Protein AF-A0A485MYZ4-F1 (afdb_monomer_lite)

Secondary structure (DSSP, 8-state):
-EEEEE-TTSPPPPHHHHHHHHHHHHT--GGGEEEEEEEEPTTSSEEEEEEEE-S---

Structure (mmCIF, N/CA/C/O backbone):
data_AF-A0A485MYZ4-F1
#
_entry.id   AF-A0A485MYZ4-F1
#
loop_
_atom_site.group_PDB
_atom_site.id
_atom_site.type_symbol
_atom_site.label_atom_id
_atom_site.label_alt_id
_atom_site.label_comp_id
_atom_site.label_asy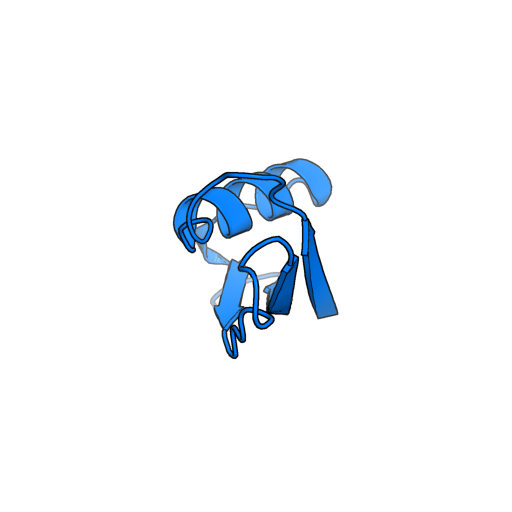m_id
_atom_site.label_entity_id
_atom_site.label_seq_id
_atom_site.pdbx_PDB_ins_code
_atom_site.Cartn_x
_atom_site.Cartn_y
_atom_site.Cartn_z
_atom_site.occupancy
_atom_site.B_iso_or_equiv
_atom_site.auth_seq_id
_atom_site.auth_comp_id
_atom_site.auth_asym_id
_atom_site.auth_atom_id
_atom_site.pdbx_PDB_model_num
ATOM 1 N N . MET A 1 1 ? -12.293 -1.345 -5.646 1.00 91.69 1 MET A N 1
ATOM 2 C CA . MET A 1 1 ? -11.911 -0.043 -6.240 1.00 91.69 1 MET A CA 1
ATOM 3 C C . MET A 1 1 ? -10.631 -0.195 -7.051 1.00 91.69 1 MET A C 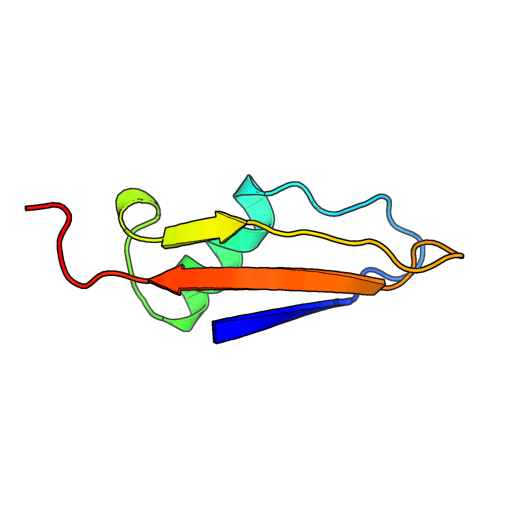1
ATOM 5 O O . MET A 1 1 ? -9.825 -1.063 -6.730 1.00 91.69 1 MET A O 1
ATOM 9 N N . VAL A 1 2 ? -10.466 0.605 -8.104 1.00 92.38 2 VAL A N 1
ATOM 10 C CA . VAL A 1 2 ? -9.235 0.647 -8.913 1.00 92.38 2 VAL A CA 1
ATOM 11 C C . VAL A 1 2 ? -8.275 1.661 -8.292 1.00 92.38 2 VAL A C 1
ATOM 13 O O . VAL A 1 2 ? -8.712 2.726 -7.863 1.00 92.38 2 VAL A O 1
ATOM 16 N N . LEU A 1 3 ? -6.990 1.320 -8.230 1.00 93.06 3 LEU A N 1
ATOM 17 C CA . LEU A 1 3 ? -5.921 2.167 -7.710 1.00 93.06 3 LEU A CA 1
ATOM 18 C C . LEU A 1 3 ? -4.944 2.544 -8.810 1.00 93.06 3 LEU A C 1
ATOM 20 O O . LEU A 1 3 ? -4.412 1.676 -9.501 1.00 93.06 3 LEU A O 1
ATOM 24 N N . ASP A 1 4 ? -4.658 3.838 -8.876 1.00 91.69 4 ASP A N 1
ATOM 25 C CA . ASP A 1 4 ? -3.588 4.420 -9.671 1.00 91.69 4 ASP A CA 1
ATOM 26 C C . ASP A 1 4 ? -2.597 5.108 -8.727 1.00 91.69 4 ASP A C 1
ATOM 28 O O . ASP A 1 4 ? -2.881 6.168 -8.174 1.00 91.69 4 ASP A O 1
ATOM 32 N N . ALA A 1 5 ? -1.425 4.499 -8.537 1.00 90.12 5 ALA A N 1
ATOM 33 C CA . ALA A 1 5 ? -0.332 5.071 -7.762 1.00 90.12 5 ALA A CA 1
ATOM 34 C C . ALA A 1 5 ? 0.678 5.736 -8.707 1.00 90.12 5 ALA A C 1
ATOM 36 O O . ALA A 1 5 ? 1.315 5.067 -9.528 1.00 90.12 5 ALA A O 1
ATOM 37 N N . LEU A 1 6 ? 0.821 7.056 -8.588 1.00 90.25 6 LEU A N 1
ATOM 38 C CA . LEU A 1 6 ? 1.791 7.854 -9.335 1.00 90.25 6 LEU A CA 1
ATOM 39 C C . LEU A 1 6 ? 3.030 8.082 -8.470 1.00 90.25 6 LEU A C 1
ATOM 41 O O . LEU A 1 6 ? 2.950 8.723 -7.424 1.00 90.25 6 LEU A O 1
ATOM 45 N N . HIS A 1 7 ? 4.180 7.576 -8.909 1.00 85.06 7 HIS A N 1
ATOM 46 C CA . HIS A 1 7 ? 5.443 7.725 -8.186 1.00 85.06 7 HIS A CA 1
ATOM 47 C C . HIS A 1 7 ? 6.573 8.100 -9.153 1.00 85.06 7 HIS A C 1
ATOM 49 O O . HIS A 1 7 ? 7.293 7.281 -9.711 1.00 85.06 7 HIS A O 1
ATOM 55 N N . LEU A 1 8 ? 6.725 9.406 -9.384 1.00 79.75 8 LEU A N 1
ATOM 56 C CA . LEU A 1 8 ? 7.735 9.940 -10.299 1.00 79.75 8 LEU A CA 1
ATOM 57 C C . LEU A 1 8 ? 9.148 9.724 -9.740 1.00 79.75 8 LEU A C 1
ATOM 59 O O . LEU A 1 8 ? 9.469 10.214 -8.656 1.00 79.75 8 LEU A O 1
ATOM 63 N N . ARG A 1 9 ? 10.002 9.036 -10.512 1.00 76.94 9 ARG A N 1
ATOM 64 C CA . ARG A 1 9 ? 11.422 8.769 -10.196 1.00 76.94 9 ARG A CA 1
ATOM 65 C C . ARG A 1 9 ? 11.661 8.026 -8.875 1.00 76.94 9 ARG A C 1
ATOM 67 O O . ARG A 1 9 ? 12.770 8.065 -8.345 1.00 76.94 9 ARG A O 1
ATOM 74 N N . LYS A 1 10 ? 10.641 7.366 -8.333 1.00 79.69 10 LYS A N 1
ATOM 75 C CA . LYS A 1 10 ? 10.765 6.507 -7.155 1.00 79.69 10 LYS A CA 1
ATOM 76 C C . LYS A 1 10 ? 10.609 5.051 -7.572 1.00 79.69 10 LYS A C 1
ATOM 78 O O . LYS A 1 10 ? 10.060 4.745 -8.625 1.00 79.69 10 LYS A O 1
ATOM 83 N N . ALA A 1 11 ? 11.145 4.159 -6.748 1.00 82.38 11 ALA A N 1
ATOM 84 C CA . ALA A 1 11 ? 10.868 2.739 -6.886 1.00 82.38 11 ALA A CA 1
ATOM 85 C C . ALA A 1 11 ? 9.384 2.458 -6.596 1.00 82.38 11 ALA A C 1
ATOM 87 O O . ALA A 1 11 ? 8.687 3.285 -6.003 1.00 82.38 11 ALA A O 1
ATOM 88 N N . THR A 1 12 ? 8.923 1.270 -6.990 1.00 83.88 12 THR A N 1
ATOM 89 C CA . THR A 1 12 ? 7.556 0.811 -6.731 1.00 83.88 12 THR A CA 1
ATOM 90 C C . THR A 1 12 ? 7.187 0.984 -5.257 1.00 83.88 12 THR A C 1
ATOM 92 O O . THR A 1 12 ? 7.888 0.486 -4.376 1.00 83.88 12 THR A O 1
ATOM 95 N N . VAL A 1 13 ? 6.070 1.671 -5.007 1.00 87.88 13 VAL A N 1
ATOM 96 C CA . VAL A 1 13 ? 5.560 1.941 -3.656 1.00 87.88 13 VAL A CA 1
ATOM 97 C C . VAL A 1 13 ? 5.195 0.619 -2.964 1.00 87.88 13 VAL A C 1
ATOM 99 O O . VAL A 1 13 ? 4.518 -0.221 -3.571 1.00 87.88 13 VAL A O 1
ATOM 102 N N . PRO A 1 14 ? 5.630 0.395 -1.712 1.00 91.00 14 PRO A N 1
ATOM 103 C CA . PRO A 1 14 ? 5.277 -0.804 -0.967 1.00 91.00 14 PRO A CA 1
ATOM 104 C C . PRO A 1 14 ? 3.782 -0.829 -0.631 1.00 91.00 14 PRO A C 1
ATOM 106 O O . PRO A 1 14 ? 3.127 0.199 -0.466 1.00 91.00 14 PRO A O 1
ATOM 109 N N . LYS A 1 15 ? 3.227 -2.037 -0.487 1.00 91.06 15 LYS A N 1
ATOM 110 C CA . LYS A 1 15 ? 1.793 -2.228 -0.214 1.00 91.06 15 LYS A CA 1
ATOM 111 C C . LYS A 1 15 ? 1.328 -1.537 1.072 1.00 91.06 15 LYS A C 1
ATOM 113 O O . LYS A 1 15 ? 0.207 -1.044 1.101 1.00 91.06 15 LYS A O 1
ATOM 118 N N . THR A 1 16 ? 2.183 -1.488 2.092 1.00 92.88 16 THR A N 1
ATOM 119 C CA . THR A 1 16 ? 1.892 -0.871 3.394 1.00 92.88 16 THR A CA 1
ATOM 120 C C . THR A 1 16 ? 1.623 0.625 3.268 1.00 92.88 16 THR A C 1
ATOM 122 O O . THR A 1 16 ? 0.603 1.094 3.754 1.00 92.88 16 THR A O 1
ATOM 125 N N . GLU A 1 17 ? 2.459 1.357 2.526 1.00 91.94 17 GLU A N 1
ATOM 126 C CA . GLU A 1 17 ? 2.257 2.792 2.275 1.00 91.94 17 GLU A CA 1
ATOM 127 C C . GLU A 1 17 ? 0.949 3.051 1.513 1.00 91.94 17 GLU A C 1
ATOM 129 O O . GLU A 1 17 ? 0.207 3.979 1.829 1.00 91.94 17 GLU A O 1
ATOM 134 N N . ILE A 1 18 ? 0.615 2.193 0.543 1.00 92.50 18 ILE A N 1
ATOM 135 C CA . ILE A 1 18 ? -0.648 2.293 -0.201 1.00 92.50 18 ILE A CA 1
ATOM 136 C C . ILE A 1 18 ? -1.845 2.070 0.734 1.00 92.50 18 ILE A C 1
ATOM 138 O O . ILE A 1 18 ? -2.827 2.807 0.660 1.00 92.50 18 ILE A O 1
ATOM 142 N N . GLN A 1 19 ? -1.775 1.079 1.627 1.00 94.06 19 GLN A N 1
ATOM 143 C CA . GLN A 1 19 ? -2.827 0.828 2.615 1.00 94.06 19 GLN A CA 1
ATOM 144 C C . GLN A 1 19 ? -2.979 2.004 3.587 1.00 94.06 19 GLN A C 1
ATOM 146 O O . GLN A 1 19 ? -4.106 2.388 3.888 1.00 94.06 19 GLN A O 1
ATOM 151 N N . GLU A 1 20 ? -1.879 2.612 4.032 1.00 94.75 20 GLU A N 1
ATOM 152 C CA . GLU A 1 20 ? -1.893 3.790 4.909 1.00 94.75 20 GLU A CA 1
ATOM 153 C C . GLU A 1 20 ? -2.534 5.011 4.254 1.00 94.75 20 GLU A C 1
ATOM 155 O O . GLU A 1 20 ? -3.352 5.682 4.883 1.00 94.75 20 GLU A O 1
ATOM 160 N N . GLU A 1 21 ? -2.225 5.294 2.991 1.00 93.00 21 GLU A N 1
ATOM 161 C CA . GLU A 1 21 ? -2.855 6.406 2.272 1.00 93.00 21 GLU A CA 1
ATOM 162 C C . GLU A 1 21 ? -4.359 6.180 2.069 1.00 93.00 21 GLU A C 1
ATOM 164 O O . GLU A 1 21 ? -5.165 7.096 2.252 1.00 93.00 21 GLU A O 1
ATOM 169 N N . ILE A 1 22 ? -4.774 4.945 1.776 1.00 93.25 22 ILE A N 1
ATOM 170 C CA . ILE A 1 22 ? -6.196 4.588 1.681 1.00 93.25 22 ILE A CA 1
ATOM 171 C C . ILE A 1 22 ? -6.878 4.712 3.049 1.00 93.25 22 ILE A C 1
ATOM 173 O O . ILE A 1 22 ? -7.976 5.265 3.133 1.00 93.25 22 ILE A O 1
ATOM 177 N N . ALA A 1 23 ? -6.225 4.259 4.121 1.00 94.88 23 ALA A N 1
ATOM 178 C CA . ALA A 1 23 ? -6.728 4.379 5.487 1.00 94.88 23 ALA A CA 1
ATOM 179 C C . ALA A 1 23 ? -6.975 5.843 5.866 1.00 94.88 23 ALA A C 1
ATOM 181 O O . ALA A 1 23 ? -8.033 6.171 6.404 1.00 94.88 23 ALA A O 1
ATOM 182 N N . LYS A 1 24 ? -6.043 6.739 5.515 1.00 94.56 24 LYS A N 1
ATOM 183 C CA . LYS A 1 24 ? -6.183 8.187 5.725 1.00 94.56 24 LYS A CA 1
ATOM 184 C C . LYS A 1 24 ? -7.332 8.780 4.909 1.00 94.56 24 LYS A C 1
ATOM 186 O O . LYS A 1 24 ? -8.131 9.533 5.461 1.00 94.56 24 LYS A O 1
ATOM 191 N N . MET A 1 25 ? -7.440 8.437 3.622 1.00 92.75 25 MET A N 1
ATOM 192 C CA . MET A 1 25 ? -8.485 8.970 2.736 1.00 92.75 25 MET A CA 1
ATOM 193 C C . MET A 1 25 ? -9.894 8.568 3.178 1.00 92.75 25 MET A C 1
ATOM 195 O O . MET A 1 25 ? -10.788 9.410 3.229 1.00 92.75 25 MET A O 1
ATOM 199 N N . TYR A 1 26 ? -10.086 7.294 3.519 1.00 92.75 26 TYR A N 1
ATOM 200 C CA . TYR A 1 26 ? -11.399 6.741 3.858 1.00 92.75 26 TYR A CA 1
ATOM 201 C C . TYR A 1 26 ? -11.663 6.670 5.366 1.00 92.75 26 TYR A C 1
ATOM 203 O O . TYR A 1 26 ? -12.704 6.164 5.774 1.00 92.75 26 TYR A O 1
ATOM 211 N N . LYS A 1 27 ? -10.749 7.199 6.193 1.00 92.44 27 LYS A N 1
ATOM 212 C CA . LYS A 1 27 ? -10.835 7.213 7.665 1.00 92.44 27 LYS A CA 1
ATOM 213 C C . LYS A 1 27 ? -11.150 5.833 8.247 1.00 92.44 27 LYS A C 1
ATOM 215 O O . LYS A 1 27 ? -11.972 5.698 9.149 1.00 92.44 27 LYS A O 1
ATOM 220 N N . THR A 1 28 ? -10.499 4.815 7.703 1.00 92.31 28 THR A N 1
ATOM 221 C CA . THR A 1 28 ? -10.694 3.419 8.095 1.00 92.31 28 THR A CA 1
ATOM 222 C C . THR A 1 28 ? -9.404 2.831 8.662 1.00 92.31 28 THR A C 1
ATOM 224 O O . THR A 1 28 ? -8.345 3.456 8.6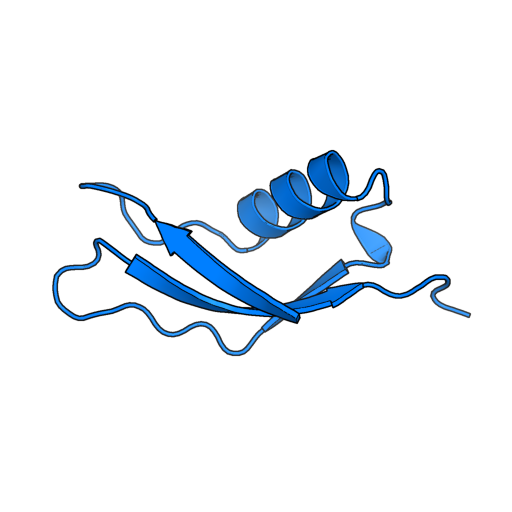14 1.00 92.31 28 THR A O 1
ATOM 227 N N . THR A 1 29 ? -9.489 1.644 9.255 1.00 92.25 29 THR A N 1
ATOM 228 C CA . THR A 1 29 ? -8.331 0.958 9.837 1.00 92.25 29 THR A CA 1
ATOM 229 C C . THR A 1 29 ? -7.607 0.117 8.786 1.00 92.25 29 THR A C 1
ATOM 231 O O . THR A 1 29 ? -8.218 -0.397 7.855 1.00 92.25 29 THR A O 1
ATOM 234 N N . LEU A 1 30 ? -6.292 -0.059 8.934 1.00 93.12 30 LEU A N 1
ATOM 235 C CA . LEU A 1 30 ? -5.472 -0.830 7.986 1.00 93.12 30 LEU A CA 1
ATOM 236 C C . LEU A 1 30 ? -5.923 -2.290 7.834 1.00 93.12 30 LEU A C 1
ATOM 238 O O . LEU A 1 30 ? -5.761 -2.8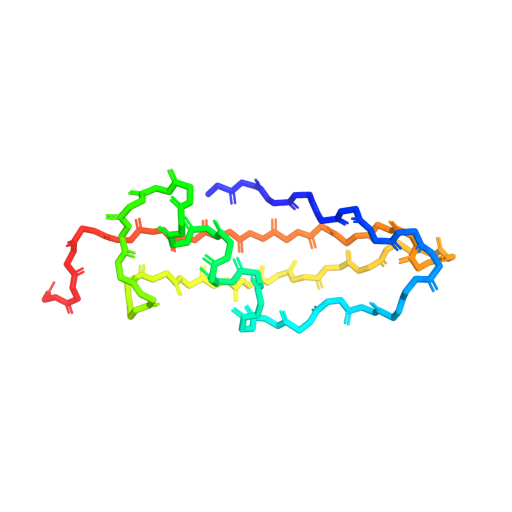76 6.768 1.00 93.12 30 LEU A O 1
ATOM 242 N N . ASN A 1 31 ? -6.510 -2.863 8.887 1.00 92.69 31 ASN A N 1
ATOM 243 C CA . ASN A 1 31 ? -6.873 -4.278 8.942 1.00 92.69 31 ASN A CA 1
ATOM 244 C C . ASN A 1 31 ? -8.001 -4.647 7.970 1.00 92.69 31 ASN A C 1
ATOM 246 O O . ASN A 1 31 ? -8.059 -5.787 7.522 1.00 92.69 31 ASN A O 1
ATOM 250 N N . VAL A 1 32 ? -8.873 -3.696 7.623 1.00 94.69 32 VAL A N 1
ATOM 251 C CA . VAL A 1 32 ? -9.995 -3.921 6.695 1.00 94.69 32 VAL A CA 1
ATOM 252 C C . VAL A 1 32 ? -9.658 -3.564 5.242 1.00 94.69 32 VAL A C 1
ATOM 254 O O . VAL A 1 32 ? -10.525 -3.643 4.371 1.00 94.69 32 VAL A O 1
ATOM 257 N N . ILE A 1 33 ? -8.414 -3.161 4.95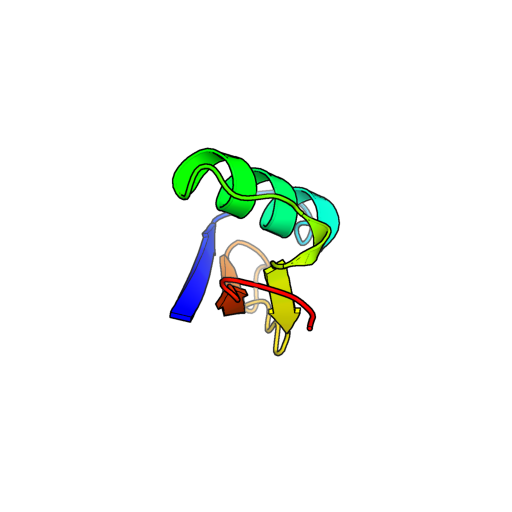6 1.00 95.12 33 ILE A N 1
ATOM 258 C CA . ILE A 1 33 ? -7.973 -2.726 3.625 1.00 95.12 33 ILE A CA 1
ATOM 259 C C . ILE A 1 33 ? -7.083 -3.796 2.998 1.00 95.12 33 ILE A C 1
ATOM 261 O O . ILE A 1 33 ? -5.953 -4.028 3.429 1.00 95.12 33 ILE A O 1
ATOM 265 N N . PHE A 1 34 ? -7.540 -4.371 1.891 1.00 94.50 34 PHE A N 1
ATOM 266 C CA . PHE A 1 34 ? -6.796 -5.371 1.133 1.00 94.50 34 PHE A CA 1
ATOM 267 C C . PHE A 1 34 ? -6.420 -4.830 -0.236 1.00 94.50 34 PHE A C 1
ATOM 269 O O . PHE A 1 34 ? -7.280 -4.446 -1.026 1.00 94.50 34 PHE A O 1
ATOM 276 N N . VAL A 1 35 ? -5.121 -4.829 -0.532 1.00 94.81 35 VAL A N 1
ATOM 277 C CA . VAL A 1 35 ? -4.565 -4.333 -1.795 1.00 94.81 35 VAL A CA 1
ATOM 278 C C . VAL A 1 35 ? -3.906 -5.464 -2.586 1.00 94.81 35 VAL A C 1
ATOM 280 O O . VAL A 1 35 ? -3.084 -6.221 -2.061 1.00 94.81 35 VAL A O 1
ATOM 283 N N . TYR A 1 36 ? -4.252 -5.605 -3.864 1.00 94.19 36 TYR A N 1
ATOM 284 C CA . TYR A 1 36 ? -3.802 -6.725 -4.693 1.00 94.19 36 TYR A CA 1
ATOM 285 C C . TYR A 1 36 ? -3.766 -6.381 -6.188 1.00 94.19 36 TYR A C 1
ATOM 287 O O . TYR A 1 36 ? -4.191 -5.313 -6.620 1.00 94.19 36 TYR A O 1
ATOM 295 N N . GLY A 1 37 ? -3.222 -7.305 -6.989 1.00 93.44 37 GLY A N 1
ATOM 296 C CA . GLY A 1 37 ? -3.213 -7.186 -8.450 1.00 93.44 37 GLY A CA 1
ATOM 297 C C . GLY A 1 37 ? -2.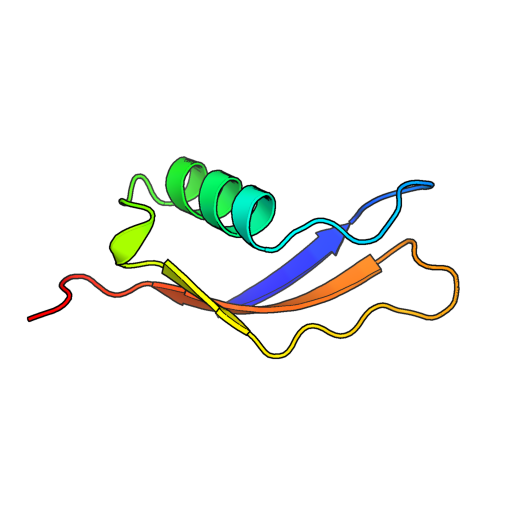363 -6.030 -8.981 1.00 93.44 37 GLY A C 1
ATOM 298 O O . GLY A 1 37 ? -2.723 -5.424 -9.985 1.00 93.44 37 GLY A O 1
ATOM 299 N N . PHE A 1 38 ? -1.259 -5.705 -8.303 1.00 93.00 38 PHE A N 1
ATOM 300 C CA . PHE A 1 38 ? -0.398 -4.601 -8.711 1.00 93.00 38 PHE A CA 1
ATOM 301 C C . PHE A 1 38 ? 0.379 -4.906 -9.994 1.00 93.00 38 PHE A C 1
ATOM 303 O O . PHE A 1 38 ? 1.023 -5.949 -10.110 1.00 93.00 38 PHE A O 1
ATOM 310 N N . LYS A 1 39 ? 0.364 -3.956 -10.928 1.00 91.44 39 LYS A N 1
ATOM 311 C CA . LYS A 1 39 ? 1.147 -3.961 -12.161 1.00 91.44 39 LYS A CA 1
ATOM 312 C C . LYS A 1 39 ? 1.792 -2.595 -12.368 1.00 91.44 39 LYS A C 1
ATOM 314 O O . LYS A 1 39 ? 1.105 -1.588 -12.548 1.00 91.44 39 LYS A O 1
ATOM 319 N N . THR A 1 40 ? 3.117 -2.573 -12.372 1.00 90.06 40 THR A N 1
ATOM 320 C CA . THR A 1 40 ? 3.906 -1.373 -12.666 1.00 90.06 40 THR A CA 1
ATOM 321 C C . THR A 1 40 ? 4.064 -1.211 -14.175 1.00 90.06 40 THR A C 1
ATOM 323 O O . THR A 1 40 ? 4.279 -2.186 -14.896 1.00 90.06 40 THR A O 1
ATOM 326 N N . TYR A 1 41 ? 3.924 0.020 -14.659 1.00 88.75 41 TYR A N 1
ATOM 327 C CA . TYR A 1 41 ? 4.188 0.368 -16.050 1.00 88.75 41 TYR A CA 1
ATOM 328 C C . TYR A 1 41 ? 5.679 0.269 -16.364 1.00 88.75 41 TYR A C 1
ATOM 330 O O . TYR A 1 41 ? 6.529 0.464 -15.493 1.00 88.75 41 TYR A O 1
ATOM 338 N N . PHE A 1 42 ? 5.992 -0.005 -17.630 1.00 80.75 42 PHE A N 1
ATOM 339 C CA . PHE A 1 42 ? 7.352 0.161 -18.132 1.00 80.75 42 PHE A CA 1
ATOM 340 C C . PHE A 1 42 ? 7.779 1.624 -17.929 1.00 80.75 42 PHE A C 1
ATOM 342 O O . PHE A 1 42 ? 6.946 2.510 -18.099 1.00 80.75 42 PHE A O 1
ATOM 349 N N . ASP A 1 43 ? 9.031 1.849 -17.523 1.00 84.31 43 ASP A N 1
ATOM 350 C CA . ASP A 1 43 ? 9.569 3.128 -17.006 1.00 84.31 43 ASP A CA 1
ATOM 351 C C . ASP A 1 43 ? 9.205 3.474 -15.543 1.00 84.31 43 ASP A C 1
ATOM 353 O O . ASP A 1 43 ? 9.636 4.485 -14.997 1.00 84.31 43 ASP A O 1
ATOM 357 N N . GLY A 1 44 ? 8.453 2.618 -14.844 1.00 82.94 44 GLY A N 1
ATOM 358 C CA . GLY A 1 44 ? 8.327 2.676 -13.386 1.00 82.94 44 GLY A CA 1
ATOM 359 C C . GLY A 1 44 ? 7.472 3.813 -12.822 1.00 82.94 44 GLY A C 1
ATOM 360 O O . GLY A 1 44 ? 7.033 3.688 -11.696 1.00 82.94 44 GLY A O 1
ATOM 361 N N . GLY A 1 45 ? 7.143 4.871 -13.567 1.00 86.06 45 GLY A N 1
ATOM 362 C CA . GLY A 1 45 ? 6.467 6.061 -13.017 1.00 86.06 45 GLY A CA 1
ATOM 363 C C . GLY A 1 45 ? 5.004 5.887 -12.574 1.00 86.06 45 GLY A C 1
ATOM 364 O O . GLY A 1 45 ? 4.432 6.790 -11.955 1.00 86.06 45 GLY A O 1
ATOM 365 N N . LYS A 1 46 ? 4.376 4.750 -12.895 1.00 90.25 46 LYS A N 1
ATOM 366 C CA . LYS A 1 46 ? 2.978 4.455 -12.554 1.00 90.25 46 LYS A CA 1
ATOM 367 C C . LYS A 1 46 ? 2.803 2.996 -12.153 1.00 90.25 46 LYS A C 1
ATOM 369 O O . LYS A 1 46 ? 3.341 2.091 -12.789 1.00 90.25 46 LYS A O 1
ATOM 374 N N . THR A 1 47 ? 1.989 2.744 -11.136 1.00 92.69 47 THR A N 1
ATOM 375 C CA . THR A 1 47 ? 1.535 1.398 -10.769 1.00 92.69 47 THR A CA 1
ATOM 376 C C . THR A 1 47 ? 0.022 1.370 -10.673 1.00 92.69 47 THR A C 1
ATOM 378 O O . THR A 1 47 ? -0.576 2.199 -9.995 1.00 92.69 47 THR A O 1
ATOM 381 N N . MET A 1 48 ? -0.585 0.403 -11.354 1.00 93.69 48 MET A N 1
ATOM 382 C CA . MET A 1 48 ? -2.007 0.105 -11.240 1.00 93.69 48 MET A CA 1
ATOM 383 C C . MET A 1 48 ? -2.241 -1.048 -10.282 1.00 93.69 48 MET A C 1
ATOM 385 O O . MET A 1 48 ? -1.409 -1.945 -10.203 1.00 93.69 48 MET A O 1
ATOM 389 N N . GLY A 1 49 ? -3.377 -1.056 -9.598 1.00 94.06 49 GLY A N 1
ATOM 390 C CA . GLY A 1 49 ? -3.794 -2.175 -8.765 1.00 94.06 49 GLY A CA 1
ATOM 391 C C . GLY A 1 49 ? -5.259 -2.094 -8.374 1.00 94.06 49 GLY A C 1
ATOM 392 O O . GLY A 1 49 ? -6.021 -1.262 -8.868 1.00 94.06 49 GLY A O 1
ATOM 393 N N . PHE A 1 50 ? -5.645 -2.963 -7.452 1.00 95.25 50 PHE A N 1
ATOM 394 C CA . PHE A 1 50 ? -6.985 -3.009 -6.893 1.00 95.25 50 PHE A CA 1
ATOM 395 C C . PHE A 1 50 ? -6.922 -2.923 -5.374 1.00 95.25 50 PHE A C 1
ATOM 397 O O . PHE A 1 50 ? -5.986 -3.422 -4.746 1.00 95.25 50 PHE A O 1
ATOM 404 N N . ALA A 1 51 ? -7.949 -2.311 -4.794 1.00 95.38 51 ALA A N 1
ATOM 405 C CA . ALA A 1 51 ? -8.208 -2.372 -3.366 1.00 95.38 51 ALA A CA 1
ATOM 406 C C . ALA A 1 51 ? -9.635 -2.816 -3.075 1.00 95.38 51 ALA A C 1
ATOM 408 O O . ALA A 1 51 ? -10.576 -2.512 -3.817 1.00 95.38 51 ALA A O 1
ATOM 409 N N . MET A 1 52 ? -9.785 -3.497 -1.952 1.00 94.56 52 MET A N 1
ATOM 410 C CA . MET A 1 52 ? -11.046 -3.767 -1.286 1.00 94.56 52 MET A CA 1
ATOM 411 C C . MET A 1 52 ? -10.962 -3.166 0.111 1.00 94.56 52 MET A C 1
ATOM 413 O O . MET A 1 52 ? -9.963 -3.348 0.804 1.00 94.56 52 MET A O 1
ATOM 417 N N . ILE A 1 53 ? -11.991 -2.415 0.487 1.00 94.12 53 ILE A N 1
ATOM 418 C CA . ILE A 1 53 ? -12.169 -1.902 1.841 1.00 94.12 53 ILE A CA 1
ATOM 419 C C . ILE A 1 53 ? -13.444 -2.553 2.353 1.00 94.12 53 ILE A C 1
ATOM 421 O O . ILE A 1 53 ? -14.483 -2.430 1.703 1.00 94.12 53 ILE A O 1
ATOM 425 N N . TYR A 1 54 ? -13.333 -3.272 3.461 1.00 93.38 54 TYR A N 1
ATOM 426 C CA . TYR A 1 54 ? -14.463 -3.893 4.140 1.00 93.38 54 TYR A CA 1
ATOM 427 C C . TYR A 1 54 ? -14.935 -3.017 5.305 1.00 93.38 54 TYR A C 1
ATOM 429 O O . TYR A 1 54 ? -14.157 -2.237 5.854 1.00 93.38 54 TYR A O 1
ATOM 437 N N . ASP A 1 55 ? -16.200 -3.170 5.697 1.00 90.31 55 ASP A N 1
ATOM 438 C CA . ASP A 1 55 ? -16.744 -2.507 6.889 1.00 90.31 55 ASP A CA 1
ATOM 439 C C . ASP A 1 55 ? -16.347 -3.244 8.182 1.00 90.31 55 ASP A C 1
ATOM 441 O O . ASP A 1 55 ? -16.126 -2.618 9.217 1.00 90.31 55 ASP A O 1
ATOM 445 N N . SER A 1 56 ? -16.218 -4.574 8.119 1.00 89.00 56 SER A N 1
ATOM 446 C CA . SER A 1 56 ? -15.809 -5.456 9.219 1.00 89.00 56 SER A CA 1
ATOM 447 C C . SER A 1 56 ? -15.037 -6.668 8.678 1.00 89.00 56 SER A C 1
ATOM 449 O O . SER A 1 56 ? -15.145 -6.990 7.495 1.00 89.00 56 SER A O 1
ATOM 451 N N . LEU A 1 57 ? -14.250 -7.320 9.540 1.00 86.44 57 LEU A N 1
ATOM 452 C CA . LEU A 1 57 ? -13.567 -8.597 9.263 1.00 86.44 57 LEU A CA 1
ATOM 453 C C . LEU A 1 57 ? -14.333 -9.823 9.782 1.00 86.44 57 LEU A C 1
ATOM 455 O O . LEU A 1 57 ? -13.825 -10.938 9.669 1.00 86.44 57 LEU A O 1
ATOM 459 N N . ASP A 1 58 ? -15.491 -9.587 10.394 1.00 83.94 58 ASP A N 1
ATOM 460 C CA . ASP A 1 58 ? -16.397 -10.624 10.896 1.00 83.94 58 ASP A CA 1
ATOM 461 C C . ASP A 1 58 ? -17.159 -11.322 9.756 1.00 83.94 58 ASP A C 1
ATOM 463 O O . ASP A 1 58 ? -17.517 -10.623 8.774 1.00 83.94 58 ASP A O 1
#

Sequence (58 aa):
MVLDALHLRKATVPKTEIQEEIAKMYKTTLNVIFVYGFKTYFDGGKTMGFAMIYDSLD

Organism: Lynx pardinus (NCBI:txid191816)

pLDDT: mean 90.59, std 4.53, range [76.94, 95.38]

Foldseek 3Di:
DKDKDFDPPDADDDPQVVLVVVCVVVVHDSVQKDWDDWDADPVRRIIITDIDGDPDPD

InterPro domains:
  IPR001976 Small ribosomal subunit protein eS24 [PF01282] (1-58)
  IPR001976 Small ribosomal subunit protein eS24 [PTHR10496] (1-58)
  IPR012678 Ribosomal protein uL23/eL15/eS24 core domain superfamily [SSF54189] (1-58)
  IPR053709 Eukaryotic Ribosomal Protein eS24 [G3DSA:3.30.70.3370] (1-58)

Radius of gyration: 11.91 Å; chains: 1; bounding box: 28×21×29 Å